Protein AF-A0A1M7ZVF0-F1 (afdb_monomer_lite)

Secondary structure (DSSP, 8-state):
---HHHHHHHHHH--SHHHHHHHHHHHHHTHHHHHTTS-HHHHHHHHHHHHHHHHHHHHHHTT-HHHHHHHHHHHHHHHTHHHHHHHH-HHHHHHHHHHHHHHHHHHTT-

pLDDT: mean 87.32, std 9.68, range [38.12, 96.19]

Organism: NCBI:txid416016

Radius of gyration: 13.36 Å; chains: 1; bounding box: 30×29×38 Å

Structure (mmCIF, N/CA/C/O backbone):
data_AF-A0A1M7ZVF0-F1
#
_entry.id   AF-A0A1M7ZVF0-F1
#
loop_
_atom_site.group_PDB
_atom_site.id
_atom_site.type_symbol
_atom_site.label_atom_id
_atom_site.label_alt_id
_atom_site.label_comp_id
_atom_site.label_asym_id
_atom_site.label_entity_id
_atom_site.label_seq_id
_atom_site.pdbx_PDB_ins_code
_atom_site.Cartn_x
_atom_site.Cartn_y
_atom_site.Cartn_z
_atom_site.occupancy
_atom_site.B_iso_or_equiv
_atom_site.auth_seq_id
_atom_site.auth_comp_id
_atom_site.auth_asym_id
_atom_site.auth_atom_id
_atom_site.pdbx_PDB_model_num
ATOM 1 N N . MET A 1 1 ? 10.993 -9.508 1.665 1.00 80.00 1 MET A N 1
ATOM 2 C CA . MET A 1 1 ? 10.434 -9.589 0.304 1.00 80.00 1 MET A CA 1
ATOM 3 C C . MET A 1 1 ? 9.777 -10.940 0.057 1.00 80.00 1 MET A C 1
ATOM 5 O O . MET A 1 1 ? 10.460 -11.962 0.079 1.00 80.00 1 MET A O 1
ATOM 9 N N . TYR A 1 2 ? 8.469 -10.936 -0.191 1.00 83.94 2 TYR A N 1
ATOM 10 C CA . TYR A 1 2 ? 7.703 -12.087 -0.677 1.00 83.94 2 TYR A CA 1
ATOM 11 C C . TYR A 1 2 ? 7.864 -12.263 -2.196 1.00 83.94 2 TYR A C 1
ATOM 13 O O . TYR A 1 2 ? 8.158 -11.316 -2.923 1.00 83.94 2 TYR A O 1
ATOM 21 N N . SER A 1 3 ? 7.624 -13.466 -2.714 1.00 85.50 3 SER A N 1
ATOM 22 C CA . SER A 1 3 ? 7.412 -13.682 -4.149 1.00 85.50 3 SER A CA 1
ATOM 23 C C . SER A 1 3 ? 6.075 -13.091 -4.618 1.00 85.50 3 SER A C 1
ATOM 25 O O . SER A 1 3 ? 5.169 -12.842 -3.823 1.00 85.50 3 SER A O 1
ATOM 27 N N . ASN A 1 4 ? 5.902 -12.925 -5.935 1.00 80.25 4 ASN A N 1
ATOM 28 C CA . ASN A 1 4 ? 4.636 -12.453 -6.516 1.00 80.25 4 ASN A CA 1
ATOM 29 C C . ASN A 1 4 ? 3.449 -13.369 -6.128 1.00 80.25 4 ASN A C 1
ATOM 31 O O . ASN A 1 4 ? 2.386 -12.891 -5.743 1.00 80.25 4 ASN A O 1
ATOM 35 N N . VAL A 1 5 ? 3.652 -14.693 -6.127 1.00 86.88 5 VAL A N 1
ATOM 36 C CA . VAL A 1 5 ? 2.621 -15.667 -5.719 1.00 86.88 5 VAL A CA 1
ATOM 37 C C . VAL A 1 5 ? 2.2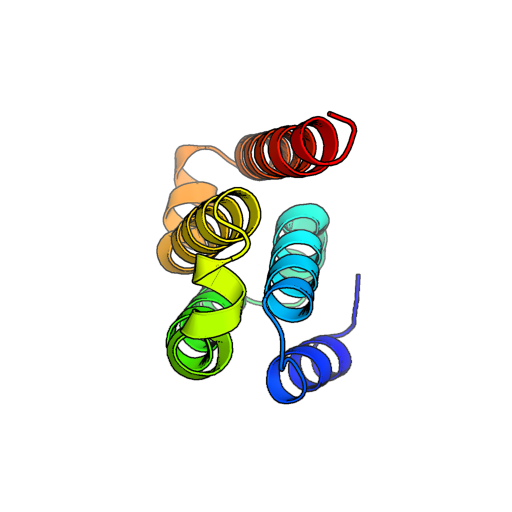48 -15.504 -4.244 1.00 86.88 5 VAL A C 1
ATOM 39 O O . VAL A 1 5 ? 1.066 -15.500 -3.908 1.00 86.88 5 VAL A O 1
ATOM 42 N N . GLU A 1 6 ? 3.237 -15.347 -3.365 1.00 89.75 6 GLU A N 1
ATOM 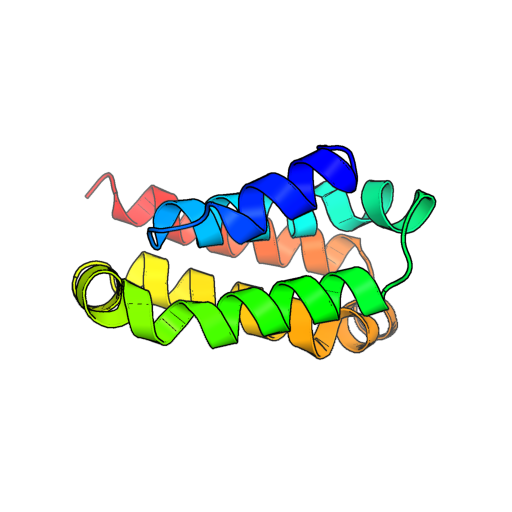43 C CA . GLU A 1 6 ? 3.001 -15.137 -1.933 1.00 89.75 6 GLU A CA 1
ATOM 44 C C . GLU A 1 6 ? 2.286 -13.814 -1.671 1.00 89.75 6 GLU A C 1
ATOM 46 O O . GLU A 1 6 ? 1.307 -13.797 -0.930 1.00 89.75 6 GLU A O 1
ATOM 51 N N . LEU A 1 7 ? 2.702 -12.727 -2.326 1.00 88.00 7 LEU A N 1
ATOM 52 C CA . LEU A 1 7 ? 2.051 -11.432 -2.165 1.00 88.00 7 LEU A CA 1
ATOM 53 C C . LEU A 1 7 ? 0.598 -11.467 -2.648 1.00 88.00 7 LEU A C 1
ATOM 55 O O . LEU A 1 7 ? -0.294 -10.960 -1.971 1.00 88.00 7 LEU A O 1
ATOM 59 N N . ASN A 1 8 ? 0.341 -12.116 -3.784 1.00 87.00 8 ASN A N 1
ATOM 60 C CA . ASN A 1 8 ? -1.014 -12.281 -4.287 1.00 87.00 8 ASN A CA 1
ATOM 61 C C . ASN A 1 8 ? -1.883 -13.104 -3.319 1.00 87.00 8 ASN A C 1
ATOM 63 O O . ASN A 1 8 ? -3.039 -12.758 -3.074 1.00 87.00 8 ASN A O 1
ATOM 67 N N . ASN A 1 9 ? -1.322 -14.154 -2.712 1.00 91.19 9 ASN A N 1
ATOM 68 C CA . ASN A 1 9 ? -2.011 -14.933 -1.683 1.00 91.19 9 ASN A CA 1
ATOM 69 C C . ASN A 1 9 ? -2.291 -14.100 -0.425 1.00 91.19 9 ASN A C 1
ATOM 71 O O . ASN A 1 9 ? -3.384 -14.199 0.130 1.00 91.19 9 ASN A O 1
ATOM 75 N N . LEU A 1 10 ? -1.345 -13.271 0.023 1.00 92.00 10 LEU A N 1
ATOM 76 C CA . LEU A 1 10 ? -1.547 -12.372 1.162 1.00 92.00 10 LEU A CA 1
ATOM 77 C C . LEU A 1 10 ? -2.681 -11.380 0.882 1.00 92.00 10 LEU A C 1
ATOM 79 O O . LEU A 1 10 ? -3.586 -11.248 1.700 1.00 92.00 10 LEU A O 1
ATOM 83 N N . LEU A 1 11 ? -2.700 -10.762 -0.302 1.00 90.38 11 LEU A N 1
ATOM 84 C CA . LEU A 1 11 ? -3.755 -9.827 -0.712 1.00 90.38 11 LEU A CA 1
ATOM 85 C C . LEU A 1 11 ? -5.145 -10.466 -0.703 1.00 90.38 11 LEU A C 1
ATOM 87 O O . LEU A 1 11 ? -6.099 -9.861 -0.216 1.00 90.38 11 LEU A O 1
ATOM 91 N N . HIS A 1 12 ? -5.276 -11.688 -1.220 1.00 89.81 12 HIS A N 1
ATOM 92 C CA . HIS A 1 12 ? -6.566 -12.382 -1.270 1.00 89.81 12 HIS A CA 1
ATOM 93 C C . HIS A 1 12 ? -7.065 -12.838 0.106 1.00 89.81 12 HIS A C 1
ATOM 95 O O . HIS A 1 12 ? -8.273 -12.988 0.290 1.00 89.81 12 HIS A O 1
ATOM 101 N N . ASN A 1 13 ? -6.154 -13.052 1.057 1.00 91.75 13 ASN A N 1
ATOM 102 C CA . ASN A 1 13 ? -6.485 -13.497 2.409 1.00 91.75 13 ASN A CA 1
ATOM 103 C C . ASN A 1 13 ? -6.581 -12.351 3.427 1.00 91.75 13 ASN A C 1
ATOM 105 O O . ASN A 1 13 ? -7.052 -12.588 4.538 1.00 91.75 13 ASN A O 1
ATOM 109 N N . ALA A 1 14 ? -6.168 -11.134 3.062 1.00 92.06 14 ALA A N 1
ATOM 110 C CA . ALA A 1 14 ? -6.226 -9.971 3.937 1.00 92.06 14 ALA A CA 1
ATOM 111 C C . ALA A 1 14 ? -7.673 -9.671 4.351 1.00 92.06 14 ALA A C 1
ATOM 113 O O . ALA A 1 14 ? -8.538 -9.400 3.510 1.00 92.06 14 ALA A O 1
ATOM 114 N N . ASN A 1 15 ? -7.936 -9.734 5.655 1.00 91.69 15 ASN A N 1
ATOM 115 C CA . ASN A 1 15 ? -9.281 -9.597 6.214 1.00 91.69 15 ASN A CA 1
ATOM 116 C C . ASN A 1 15 ? -9.371 -8.572 7.350 1.00 91.69 15 ASN A C 1
ATOM 118 O O . ASN A 1 15 ? -10.467 -8.345 7.861 1.00 91.69 15 ASN A O 1
ATOM 122 N N . SER A 1 16 ? -8.249 -7.943 7.694 1.00 93.69 16 SER A N 1
ATOM 123 C CA . SER A 1 16 ? -8.144 -6.910 8.718 1.00 93.69 16 SER A CA 1
ATOM 124 C C . SER A 1 16 ? -7.403 -5.674 8.209 1.00 93.69 16 SER A C 1
ATOM 126 O O . SER A 1 16 ? -6.696 -5.716 7.194 1.00 93.69 16 SER A O 1
ATOM 128 N N . LEU A 1 17 ? -7.530 -4.558 8.932 1.00 92.94 17 LEU A N 1
ATOM 129 C CA . LEU A 1 17 ? -6.723 -3.362 8.673 1.00 92.94 17 LEU A CA 1
ATOM 130 C C . LEU A 1 17 ? -5.231 -3.664 8.853 1.00 92.94 17 LEU A C 1
ATOM 132 O O . LEU A 1 17 ? -4.412 -3.194 8.063 1.00 92.94 17 LEU A O 1
ATOM 136 N N . SER A 1 18 ? -4.885 -4.474 9.856 1.00 92.38 18 SER A N 1
ATOM 137 C CA . SER A 1 18 ? -3.497 -4.871 10.099 1.00 92.38 18 SER A CA 1
ATOM 138 C C . SER A 1 18 ? -2.904 -5.652 8.928 1.00 92.38 18 SER A C 1
ATOM 140 O O . SER A 1 18 ? -1.749 -5.414 8.587 1.00 92.38 18 SER A O 1
ATOM 142 N N . ASP A 1 19 ? -3.660 -6.556 8.299 1.00 93.69 19 ASP A N 1
ATOM 143 C CA . ASP A 1 19 ? -3.159 -7.317 7.148 1.00 93.69 19 ASP A CA 1
ATOM 144 C C . ASP A 1 19 ? -2.833 -6.392 5.979 1.00 93.69 19 ASP A C 1
ATOM 146 O O . ASP A 1 19 ? -1.755 -6.483 5.391 1.00 93.69 19 ASP A O 1
ATOM 150 N N . LEU A 1 20 ? -3.756 -5.479 5.658 1.00 94.44 20 LEU A N 1
ATOM 151 C CA . LEU A 1 20 ? -3.562 -4.533 4.564 1.00 94.44 20 LEU A CA 1
ATOM 152 C C . LEU A 1 20 ? -2.370 -3.618 4.836 1.00 94.44 20 LEU A C 1
ATOM 154 O O . LEU A 1 20 ? -1.529 -3.462 3.956 1.00 94.44 20 LEU A O 1
ATOM 158 N N . LEU A 1 21 ? -2.246 -3.081 6.053 1.00 93.69 21 LEU A N 1
ATOM 159 C CA . LEU A 1 21 ? -1.092 -2.270 6.442 1.00 93.69 21 LEU A CA 1
ATOM 160 C C . LEU A 1 21 ? 0.219 -3.047 6.315 1.00 93.69 21 LEU A C 1
ATOM 162 O O . LEU A 1 21 ? 1.158 -2.543 5.710 1.00 93.69 21 LEU A O 1
ATOM 166 N N . ASN A 1 22 ? 0.276 -4.285 6.810 1.00 92.38 22 ASN A N 1
ATOM 167 C CA . ASN A 1 22 ? 1.479 -5.114 6.726 1.00 92.38 22 ASN A CA 1
ATOM 168 C C . ASN A 1 22 ? 1.901 -5.365 5.271 1.00 92.38 22 ASN A C 1
ATOM 170 O O . ASN A 1 22 ? 3.083 -5.269 4.944 1.00 92.38 22 ASN A O 1
ATOM 174 N N . ILE A 1 23 ? 0.940 -5.641 4.383 1.00 94.12 23 ILE A N 1
ATOM 175 C CA . ILE A 1 23 ? 1.200 -5.829 2.950 1.00 94.12 23 ILE A CA 1
ATOM 176 C C . ILE A 1 23 ? 1.708 -4.532 2.315 1.00 94.12 23 ILE A C 1
ATOM 178 O O . ILE A 1 23 ? 2.697 -4.545 1.583 1.00 94.12 23 ILE A O 1
ATOM 182 N N . GLN A 1 24 ? 1.038 -3.411 2.584 1.00 94.31 24 GLN A N 1
ATOM 183 C CA . GLN A 1 24 ? 1.405 -2.111 2.029 1.00 94.31 24 GLN A CA 1
ATOM 184 C C . GLN A 1 24 ? 2.802 -1.676 2.477 1.00 94.31 24 GLN A C 1
ATOM 186 O O . GLN A 1 24 ? 3.598 -1.242 1.645 1.00 94.31 24 GLN A O 1
ATOM 191 N N . THR A 1 25 ? 3.113 -1.841 3.763 1.00 92.19 25 THR A N 1
ATOM 192 C CA . THR A 1 25 ? 4.428 -1.552 4.335 1.00 92.19 25 THR A CA 1
ATOM 193 C C . THR A 1 25 ? 5.508 -2.411 3.691 1.00 92.19 25 THR A C 1
ATOM 195 O O . THR A 1 25 ? 6.473 -1.859 3.171 1.00 92.19 25 THR A O 1
ATOM 198 N N . GLU A 1 26 ? 5.335 -3.736 3.640 1.00 92.12 26 GLU A N 1
ATOM 199 C CA . GLU A 1 26 ? 6.313 -4.647 3.026 1.00 92.12 26 GLU A CA 1
ATOM 200 C C . GLU A 1 26 ? 6.613 -4.253 1.574 1.00 92.12 26 GLU A C 1
ATOM 202 O O . GLU A 1 26 ? 7.770 -4.201 1.157 1.00 92.12 26 GLU A O 1
ATOM 207 N N . VAL A 1 27 ? 5.579 -3.953 0.789 1.00 92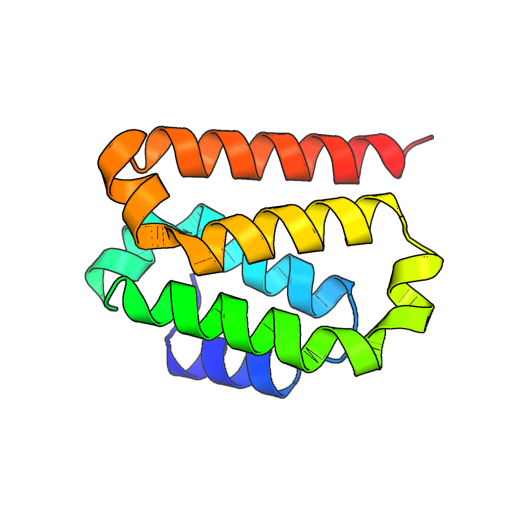.81 27 VAL A N 1
ATOM 208 C CA . VAL A 1 27 ? 5.735 -3.617 -0.631 1.00 92.81 27 VAL A CA 1
ATOM 209 C C . VAL A 1 27 ? 6.436 -2.281 -0.818 1.00 92.81 27 VAL A C 1
ATOM 211 O O . VAL A 1 27 ? 7.309 -2.165 -1.674 1.00 92.81 27 VAL A O 1
ATOM 214 N N . LEU A 1 28 ? 6.068 -1.271 -0.031 1.00 92.19 28 LEU A N 1
ATOM 215 C CA . LEU A 1 28 ? 6.646 0.060 -0.161 1.00 92.19 28 LEU A CA 1
ATOM 216 C C . LEU A 1 28 ? 8.067 0.141 0.420 1.00 92.19 28 LEU A C 1
ATOM 218 O O . LEU A 1 28 ? 8.893 0.861 -0.133 1.00 92.19 28 LEU A O 1
ATOM 222 N N . GLN A 1 29 ? 8.380 -0.604 1.486 1.00 89.88 29 GLN A N 1
ATOM 223 C CA . GLN A 1 29 ? 9.736 -0.681 2.048 1.00 89.88 29 GLN A CA 1
ATOM 224 C C . GLN A 1 29 ? 10.718 -1.390 1.113 1.00 89.88 29 GLN A C 1
ATOM 226 O O . GLN A 1 29 ? 11.867 -0.974 1.019 1.00 89.88 29 GLN A O 1
ATOM 231 N N . ASN A 1 30 ? 10.263 -2.440 0.424 1.00 89.50 30 ASN A N 1
ATOM 232 C CA . ASN A 1 30 ? 11.086 -3.248 -0.481 1.00 89.50 30 ASN A CA 1
ATOM 233 C C . ASN A 1 30 ? 10.818 -2.887 -1.957 1.00 89.50 30 ASN A C 1
ATOM 235 O O . ASN A 1 30 ? 10.895 -3.733 -2.852 1.00 89.50 30 ASN A O 1
ATOM 239 N N . ALA A 1 31 ? 10.391 -1.647 -2.223 1.00 90.44 31 ALA A N 1
ATOM 240 C CA . ALA A 1 31 ? 9.940 -1.234 -3.547 1.00 90.44 31 ALA A CA 1
ATOM 241 C C . ALA A 1 31 ? 11.050 -1.347 -4.604 1.00 90.44 31 ALA A C 1
ATOM 243 O O . ALA A 1 31 ? 10.765 -1.679 -5.754 1.00 90.44 31 ALA A O 1
ATOM 244 N N . GLU A 1 32 ? 12.304 -1.097 -4.218 1.00 90.06 32 GLU A N 1
ATOM 245 C CA . GLU A 1 32 ? 13.462 -1.232 -5.104 1.00 90.06 32 GLU A CA 1
ATOM 246 C C . GLU A 1 32 ? 13.647 -2.682 -5.559 1.00 90.06 32 GLU A C 1
ATOM 248 O O . GLU A 1 32 ? 13.811 -2.944 -6.750 1.00 90.06 32 GLU A O 1
ATOM 253 N N . GLU A 1 33 ? 13.558 -3.633 -4.632 1.00 90.38 33 GLU A N 1
ATOM 254 C CA . GLU A 1 33 ? 13.710 -5.056 -4.908 1.00 90.38 33 GLU A CA 1
ATOM 255 C C . GLU A 1 33 ? 12.536 -5.597 -5.730 1.00 90.38 33 GLU A C 1
ATOM 257 O O . GLU A 1 33 ? 12.744 -6.333 -6.697 1.00 90.38 33 GLU A O 1
ATOM 262 N N . TYR A 1 34 ? 11.304 -5.184 -5.418 1.00 91.19 34 TYR A N 1
ATOM 263 C CA . TYR A 1 34 ? 10.136 -5.561 -6.215 1.00 91.19 34 TYR A CA 1
ATOM 264 C C . TYR A 1 34 ? 10.226 -5.020 -7.649 1.00 91.19 34 TYR A C 1
ATOM 266 O O . TYR A 1 34 ? 9.908 -5.744 -8.592 1.00 91.19 34 TYR A O 1
ATOM 274 N N . LEU A 1 35 ? 10.729 -3.799 -7.860 1.00 91.12 35 LEU A N 1
ATOM 275 C CA . LEU A 1 35 ? 10.907 -3.229 -9.203 1.00 91.12 35 LEU A CA 1
ATOM 276 C C . LEU A 1 35 ? 11.889 -4.010 -10.091 1.00 91.12 35 LEU A C 1
ATOM 278 O O . LEU A 1 35 ? 11.858 -3.858 -11.311 1.00 91.12 35 LEU A O 1
ATOM 282 N N . GLN A 1 36 ? 12.727 -4.879 -9.519 1.00 91.31 36 GLN A N 1
ATOM 283 C CA . GLN A 1 36 ? 13.586 -5.776 -10.300 1.00 91.31 36 GLN A CA 1
ATOM 284 C C . GLN A 1 36 ? 12.810 -6.942 -10.935 1.00 91.31 36 GLN A C 1
ATOM 286 O O . GLN A 1 36 ? 13.312 -7.573 -11.866 1.00 91.31 36 GLN A O 1
ATOM 291 N N . ILE A 1 37 ? 11.605 -7.248 -10.439 1.00 90.44 37 ILE A N 1
ATOM 292 C CA . ILE A 1 37 ? 10.828 -8.437 -10.826 1.00 90.44 37 ILE A CA 1
ATOM 293 C C . ILE A 1 37 ? 9.394 -8.139 -11.283 1.00 90.44 37 ILE A C 1
ATOM 295 O O . ILE A 1 37 ? 8.768 -9.001 -11.903 1.00 90.44 37 ILE A O 1
ATOM 299 N N . VAL A 1 38 ? 8.860 -6.947 -11.005 1.00 89.00 38 VAL A N 1
ATOM 300 C CA . VAL A 1 38 ? 7.517 -6.513 -11.420 1.00 89.00 38 VAL A CA 1
ATOM 301 C C . VAL A 1 38 ? 7.530 -5.092 -11.988 1.00 89.00 38 VAL A C 1
ATOM 303 O O . VAL A 1 38 ? 8.427 -4.302 -11.707 1.00 89.00 38 VAL A O 1
ATOM 306 N N . SER A 1 39 ? 6.516 -4.752 -12.789 1.00 91.31 39 SER A N 1
ATOM 307 C CA . SER A 1 39 ? 6.328 -3.387 -13.288 1.00 91.31 39 SER A CA 1
ATOM 308 C C . SER A 1 39 ? 5.712 -2.464 -12.223 1.00 91.31 39 SER A C 1
ATOM 310 O O . SER A 1 39 ? 5.044 -2.946 -11.302 1.00 91.31 39 SER A O 1
ATOM 312 N N . PRO A 1 40 ? 5.855 -1.130 -12.366 1.00 91.12 40 PRO A N 1
ATOM 313 C CA . PRO A 1 40 ? 5.151 -0.153 -11.531 1.00 91.12 40 PRO A CA 1
ATOM 314 C C . PRO A 1 40 ? 3.630 -0.373 -11.438 1.00 91.12 40 PRO A C 1
ATOM 316 O O . PRO A 1 40 ? 3.048 -0.154 -10.376 1.00 91.12 40 PRO A O 1
ATOM 319 N N . ASP A 1 41 ? 2.993 -0.886 -12.498 1.00 92.62 41 ASP A N 1
ATOM 320 C CA . ASP A 1 41 ? 1.560 -1.229 -12.511 1.00 92.62 41 ASP A CA 1
ATOM 321 C C . ASP A 1 41 ? 1.163 -2.208 -11.401 1.00 92.62 41 ASP A C 1
ATOM 323 O O . ASP A 1 41 ? 0.029 -2.186 -10.921 1.00 92.62 41 ASP A O 1
ATOM 327 N N . TYR A 1 42 ? 2.087 -3.063 -10.959 1.00 92.25 42 TYR A N 1
ATOM 328 C CA . TYR A 1 42 ? 1.817 -4.010 -9.886 1.00 92.25 42 TYR A CA 1
ATOM 329 C C . TYR A 1 42 ? 1.585 -3.309 -8.538 1.00 92.25 42 TYR A C 1
ATOM 331 O O . TYR A 1 42 ? 0.709 -3.705 -7.772 1.00 92.25 42 TYR A O 1
ATOM 339 N N . PHE A 1 43 ? 2.286 -2.206 -8.272 1.00 94.19 43 PHE A N 1
ATOM 340 C CA . PHE A 1 43 ? 2.054 -1.381 -7.083 1.00 94.19 43 PHE A CA 1
ATOM 341 C C . PHE A 1 43 ? 0.685 -0.696 -7.144 1.00 94.19 43 PHE A C 1
ATOM 343 O O . PHE A 1 43 ? -0.042 -0.657 -6.150 1.00 94.19 43 PHE A O 1
ATOM 350 N N . ILE A 1 44 ? 0.290 -0.228 -8.331 1.00 95.31 44 ILE A N 1
ATOM 351 C CA . ILE A 1 44 ? -1.038 0.351 -8.562 1.00 95.31 44 ILE A CA 1
ATOM 352 C C . ILE A 1 44 ? -2.124 -0.707 -8.332 1.00 95.31 44 ILE A C 1
ATOM 354 O O . ILE A 1 44 ? -3.115 -0.424 -7.658 1.00 95.31 44 ILE A O 1
ATOM 358 N N . PHE A 1 45 ? -1.922 -1.935 -8.820 1.00 94.75 45 PHE A N 1
ATOM 359 C CA . PHE A 1 45 ? -2.817 -3.068 -8.569 1.00 94.75 45 PHE A CA 1
ATOM 360 C C . PHE A 1 45 ? -3.017 -3.323 -7.067 1.00 94.75 45 PHE A C 1
ATOM 362 O O . PHE A 1 45 ? -4.155 -3.441 -6.614 1.00 94.75 45 PHE A O 1
ATOM 369 N N . ILE A 1 46 ? -1.938 -3.324 -6.280 1.00 95.31 46 ILE A N 1
ATOM 370 C CA . ILE A 1 46 ? -2.005 -3.479 -4.818 1.00 95.31 46 ILE A CA 1
ATOM 371 C C . ILE A 1 46 ? -2.828 -2.348 -4.190 1.00 95.31 46 ILE A C 1
ATOM 373 O O . ILE A 1 46 ? -3.695 -2.605 -3.354 1.00 95.31 46 ILE A O 1
ATOM 377 N N . GLY A 1 47 ? -2.605 -1.101 -4.618 1.00 96.06 47 GLY A N 1
ATOM 378 C CA . GLY A 1 47 ? -3.378 0.055 -4.158 1.00 96.06 47 GLY A CA 1
ATOM 379 C C . GLY A 1 47 ? -4.874 -0.059 -4.471 1.00 96.06 47 GLY A C 1
ATOM 380 O O . GLY A 1 47 ? -5.710 0.230 -3.612 1.00 96.06 47 GLY A O 1
ATOM 381 N N . LEU A 1 48 ? -5.224 -0.524 -5.674 1.00 96.19 48 LEU A N 1
ATOM 382 C CA . LEU A 1 48 ? -6.613 -0.775 -6.069 1.00 96.19 48 LEU A CA 1
ATOM 383 C C . LEU A 1 48 ? -7.247 -1.861 -5.197 1.00 96.19 48 LEU A C 1
ATOM 385 O O . LEU A 1 48 ? -8.327 -1.647 -4.651 1.00 96.19 48 LEU A O 1
ATOM 389 N N . HIS A 1 49 ? -6.549 -2.980 -4.994 1.00 94.75 49 HIS A N 1
ATOM 390 C CA . HIS A 1 49 ? -7.034 -4.080 -4.159 1.00 94.75 49 HIS A CA 1
ATOM 391 C C . HIS A 1 49 ? -7.269 -3.648 -2.707 1.00 94.75 49 HIS A C 1
ATOM 393 O O . HIS A 1 49 ? -8.302 -3.975 -2.121 1.00 94.75 49 HIS A O 1
ATOM 399 N N . CYS A 1 50 ? -6.351 -2.863 -2.134 1.00 94.69 50 CYS A N 1
ATOM 400 C CA . CYS A 1 50 ? -6.497 -2.305 -0.789 1.00 94.69 50 CYS A CA 1
ATOM 401 C C . CYS A 1 50 ? -7.748 -1.425 -0.686 1.00 94.69 50 CYS A C 1
ATOM 403 O O . CYS A 1 50 ? -8.585 -1.633 0.195 1.00 94.69 50 CYS A O 1
ATOM 405 N N . ARG A 1 51 ? -7.919 -0.481 -1.621 1.00 94.75 51 ARG A N 1
ATOM 406 C CA . ARG A 1 51 ? -9.088 0.408 -1.672 1.00 94.75 51 ARG A CA 1
ATOM 407 C C . ARG A 1 51 ? -10.395 -0.374 -1.790 1.00 94.75 51 ARG A C 1
ATOM 409 O O . ARG A 1 51 ? -11.362 -0.049 -1.107 1.00 94.75 51 ARG A O 1
ATOM 416 N N . ASP A 1 52 ? -10.423 -1.396 -2.635 1.00 94.31 52 ASP A N 1
ATOM 417 C CA . ASP A 1 52 ? -11.628 -2.183 -2.894 1.00 94.31 52 ASP A CA 1
ATOM 418 C C . ASP A 1 52 ? -11.939 -3.153 -1.731 1.00 94.31 52 ASP A C 1
ATOM 420 O O . ASP A 1 52 ? -13.093 -3.532 -1.518 1.00 94.31 52 ASP A O 1
ATOM 424 N N . THR A 1 53 ? -10.933 -3.507 -0.922 1.00 91.88 53 THR A N 1
ATOM 425 C CA . THR A 1 53 ? -11.085 -4.310 0.305 1.00 91.88 53 THR A CA 1
ATOM 426 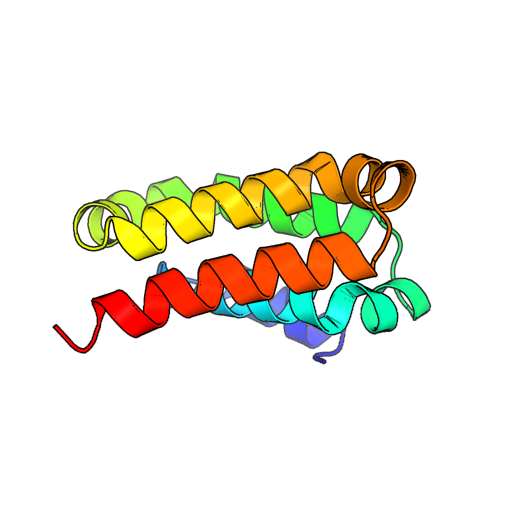C C . THR A 1 53 ? -11.529 -3.466 1.503 1.00 91.88 53 THR A C 1
ATOM 428 O O . THR A 1 53 ? -12.243 -3.967 2.374 1.00 91.88 53 THR A O 1
ATOM 431 N N . PHE A 1 54 ? -11.193 -2.172 1.520 1.00 90.12 54 PHE A N 1
ATOM 432 C CA . PHE A 1 54 ? -11.458 -1.261 2.635 1.00 90.12 54 PHE A CA 1
ATOM 433 C C . PHE A 1 54 ? -12.905 -1.274 3.177 1.00 90.12 54 PHE A C 1
ATOM 435 O O . PHE A 1 54 ? -13.069 -1.324 4.397 1.00 90.12 54 PHE A O 1
ATOM 442 N N . PRO A 1 55 ? -13.977 -1.311 2.352 1.00 92.25 55 PRO A N 1
ATOM 443 C CA . PRO A 1 55 ? -15.347 -1.342 2.869 1.00 92.25 55 PRO A CA 1
ATOM 444 C C . PRO A 1 55 ? -15.636 -2.518 3.813 1.00 92.25 55 PRO A C 1
ATOM 446 O O . PRO A 1 55 ? -16.472 -2.389 4.704 1.00 92.25 55 PRO A O 1
ATOM 449 N N . LYS A 1 56 ? -14.941 -3.653 3.644 1.00 90.75 56 LYS A N 1
ATOM 450 C CA . LYS A 1 56 ? -15.114 -4.850 4.483 1.00 90.75 56 LYS A CA 1
ATOM 451 C C . LYS A 1 56 ? -14.528 -4.675 5.883 1.00 90.75 56 LYS A C 1
ATOM 453 O O . LYS A 1 56 ? -15.014 -5.299 6.819 1.00 90.75 56 LYS A O 1
ATOM 458 N N . ILE A 1 57 ? -13.518 -3.819 6.015 1.00 90.50 57 ILE A N 1
ATOM 459 C CA . ILE A 1 57 ? -12.765 -3.590 7.255 1.00 90.50 57 ILE A CA 1
ATOM 460 C C . ILE A 1 57 ? -13.030 -2.201 7.858 1.00 90.50 57 ILE A C 1
ATOM 462 O O . ILE A 1 57 ? -12.401 -1.815 8.839 1.00 90.50 57 ILE A O 1
ATOM 466 N N . LEU A 1 58 ? -13.973 -1.432 7.299 1.00 90.44 58 LEU A N 1
ATOM 467 C CA . LEU A 1 58 ? -14.247 -0.050 7.705 1.00 90.44 58 LEU A CA 1
ATOM 468 C C . LEU A 1 58 ? -14.559 0.076 9.203 1.00 90.44 58 LEU A C 1
ATOM 470 O O . LEU A 1 58 ? -14.090 1.003 9.854 1.00 90.44 58 LEU A O 1
ATOM 474 N N . ALA A 1 59 ? -15.335 -0.858 9.760 1.00 89.44 59 ALA A N 1
ATOM 475 C CA . ALA A 1 59 ? -15.679 -0.842 11.180 1.00 89.44 59 ALA A CA 1
ATOM 476 C C . ALA A 1 59 ? -14.445 -1.015 12.082 1.00 89.44 59 ALA A C 1
ATOM 478 O O . ALA A 1 59 ? -14.358 -0.372 13.123 1.00 89.44 59 ALA A O 1
ATOM 479 N N . GLU A 1 60 ? -13.480 -1.844 11.679 1.00 89.00 60 GLU A N 1
ATOM 480 C CA . GLU A 1 60 ? -12.196 -1.983 12.374 1.00 89.00 60 GLU A CA 1
ATOM 481 C C . GLU A 1 60 ? -11.377 -0.695 12.243 1.00 89.00 60 GLU A C 1
ATOM 483 O O . GLU A 1 60 ? -10.889 -0.164 13.238 1.00 89.00 60 GLU A O 1
ATOM 488 N N . ALA A 1 61 ? -11.309 -0.137 11.033 1.00 86.81 61 ALA A N 1
ATOM 489 C CA . ALA A 1 61 ? -10.535 1.065 10.752 1.00 86.81 61 ALA A CA 1
ATOM 490 C C . ALA A 1 61 ? -11.023 2.303 11.517 1.00 86.81 61 ALA A C 1
ATOM 492 O O . ALA A 1 61 ? -10.213 3.102 11.974 1.00 86.81 61 ALA A O 1
ATOM 493 N N . LEU A 1 62 ? -12.333 2.446 11.730 1.00 87.50 62 LEU A N 1
ATOM 494 C CA . LEU A 1 62 ? -12.888 3.544 12.530 1.00 87.50 62 LEU A CA 1
ATOM 495 C C . LEU A 1 62 ? -12.512 3.463 14.019 1.00 87.50 62 LEU A C 1
ATOM 497 O O . LEU A 1 62 ? -12.568 4.478 14.708 1.00 87.50 62 LEU A O 1
ATOM 501 N N . ASN A 1 63 ? -12.120 2.284 14.511 1.00 90.06 63 ASN A N 1
ATOM 502 C CA . ASN A 1 63 ? -11.628 2.096 15.878 1.00 90.06 63 ASN A CA 1
ATOM 503 C C . ASN A 1 63 ? -10.100 2.252 15.994 1.00 90.06 63 ASN A C 1
ATOM 505 O O . ASN A 1 63 ? -9.574 2.229 17.103 1.00 90.06 63 ASN A O 1
ATOM 509 N N . ASN A 1 64 ? -9.392 2.413 14.872 1.00 88.50 64 ASN A N 1
ATOM 510 C CA . ASN A 1 64 ? -7.944 2.603 14.802 1.00 88.50 64 ASN A CA 1
ATOM 511 C C . ASN A 1 64 ? -7.633 3.738 13.815 1.00 88.50 64 ASN A C 1
ATOM 513 O O . ASN A 1 64 ? -7.278 3.508 12.655 1.00 88.50 64 ASN A O 1
ATOM 517 N N . MET A 1 65 ? -7.822 4.977 14.273 1.00 87.88 65 MET A N 1
ATOM 518 C CA . MET A 1 65 ? -7.724 6.164 13.422 1.00 87.88 65 MET A CA 1
ATOM 519 C C . MET A 1 65 ? -6.315 6.364 12.858 1.00 87.88 65 MET A C 1
ATOM 521 O O . MET A 1 65 ? -6.177 6.766 11.704 1.00 87.88 65 MET A O 1
ATOM 525 N N . GLU A 1 66 ? -5.277 6.053 13.629 1.00 88.56 66 GLU A N 1
ATOM 526 C CA . GLU A 1 66 ? -3.876 6.115 13.215 1.00 88.56 66 GLU A CA 1
ATOM 527 C C . GLU A 1 66 ? -3.591 5.098 12.105 1.00 88.56 66 GLU A C 1
ATOM 529 O O . GLU A 1 66 ? -3.063 5.455 11.049 1.00 88.56 66 GLU A O 1
ATOM 534 N N . GLY A 1 67 ? -4.015 3.845 12.295 1.00 90.62 67 GLY A N 1
ATOM 535 C CA . GLY A 1 67 ? -3.907 2.806 11.275 1.00 90.62 67 GLY A CA 1
ATOM 536 C C . GLY A 1 67 ? -4.698 3.152 10.013 1.00 90.62 67 GLY A C 1
ATOM 537 O O . GLY A 1 67 ? -4.215 2.947 8.902 1.00 90.62 67 GLY A O 1
ATOM 538 N N . PHE A 1 68 ? -5.884 3.747 10.155 1.00 91.50 68 PHE A N 1
ATOM 539 C CA . PHE A 1 68 ? -6.673 4.220 9.019 1.00 91.50 68 PHE A CA 1
ATOM 540 C C . PHE A 1 68 ? -5.976 5.352 8.249 1.00 91.50 68 PHE A C 1
ATOM 542 O O . PHE A 1 68 ? -5.978 5.362 7.015 1.00 91.50 68 PHE A O 1
ATOM 549 N N . GLN A 1 69 ? -5.358 6.306 8.950 1.00 91.19 69 GLN A N 1
ATOM 550 C CA . GLN A 1 69 ? -4.581 7.371 8.315 1.00 91.19 69 GLN A CA 1
ATOM 551 C C . GLN A 1 69 ? -3.384 6.805 7.547 1.00 91.19 69 GLN A C 1
ATOM 553 O O . GLN A 1 69 ? -3.196 7.164 6.383 1.00 91.19 69 GLN A O 1
ATOM 558 N N . ALA A 1 70 ? -2.626 5.894 8.160 1.00 92.31 70 ALA A N 1
ATOM 559 C CA . ALA A 1 70 ? -1.512 5.215 7.507 1.00 92.31 70 ALA A CA 1
ATOM 560 C C . ALA A 1 70 ? -1.971 4.436 6.267 1.00 92.31 70 ALA A C 1
ATOM 562 O O . ALA A 1 70 ? -1.411 4.610 5.185 1.00 92.31 70 ALA A O 1
ATOM 563 N N . PHE A 1 71 ? -3.060 3.674 6.388 1.00 94.69 71 PHE A N 1
ATOM 564 C CA . PHE A 1 71 ? -3.656 2.923 5.286 1.00 94.69 71 PHE A CA 1
ATOM 565 C C . PHE A 1 71 ? -4.017 3.835 4.111 1.00 94.69 71 PHE A C 1
ATOM 567 O O . PHE A 1 71 ? -3.687 3.530 2.964 1.00 94.69 71 PHE A O 1
ATOM 574 N N . ASN A 1 72 ? -4.654 4.981 4.366 1.00 93.44 72 ASN A N 1
ATOM 575 C CA . ASN A 1 72 ? -4.987 5.934 3.306 1.00 93.44 72 ASN A CA 1
ATOM 576 C C . ASN A 1 72 ? -3.737 6.505 2.634 1.00 93.44 72 ASN A C 1
ATOM 578 O O . ASN A 1 72 ? -3.711 6.629 1.409 1.00 93.44 72 ASN A O 1
ATOM 582 N N . GLN A 1 73 ? -2.708 6.848 3.413 1.00 93.31 73 GLN A N 1
ATOM 583 C CA . GLN A 1 73 ? -1.465 7.389 2.868 1.00 93.31 73 GLN A CA 1
ATOM 584 C C . GLN A 1 73 ? -0.733 6.353 2.012 1.00 93.31 73 GLN A C 1
ATOM 586 O O . GLN A 1 73 ? -0.380 6.652 0.872 1.00 93.31 73 GLN A O 1
ATOM 591 N N . PHE A 1 74 ? -0.577 5.121 2.497 1.00 94.94 74 PHE A N 1
ATOM 592 C CA . PHE A 1 74 ? 0.031 4.043 1.720 1.00 94.94 74 PHE A CA 1
ATOM 593 C C . PHE A 1 74 ? -0.773 3.703 0.469 1.00 94.94 74 PHE A C 1
ATOM 595 O O . PHE A 1 74 ? -0.204 3.592 -0.617 1.00 94.94 74 PHE A O 1
ATOM 602 N N . THR A 1 75 ? -2.101 3.621 0.581 1.00 95.81 75 THR A N 1
ATOM 603 C CA . THR A 1 75 ? -2.981 3.397 -0.574 1.00 95.81 75 THR A CA 1
ATOM 604 C C . THR A 1 75 ? -2.806 4.506 -1.610 1.00 95.81 75 THR A C 1
ATOM 606 O O . THR A 1 75 ? -2.698 4.228 -2.802 1.00 95.81 75 THR A O 1
ATOM 609 N N . TYR A 1 76 ? -2.726 5.766 -1.176 1.00 94.19 76 TYR A N 1
ATOM 610 C CA . TYR A 1 76 ? -2.507 6.898 -2.072 1.00 94.19 76 TYR A CA 1
ATOM 611 C C . TYR A 1 76 ? -1.150 6.834 -2.783 1.00 94.19 76 TYR A C 1
ATOM 613 O O . TYR A 1 76 ? -1.088 7.095 -3.989 1.00 94.19 76 TYR A O 1
ATOM 621 N N . ILE A 1 77 ? -0.086 6.464 -2.062 1.00 93.50 77 ILE A N 1
ATOM 622 C CA . ILE A 1 77 ? 1.255 6.271 -2.629 1.00 93.50 77 ILE A CA 1
ATOM 623 C C . ILE A 1 77 ? 1.220 5.176 -3.695 1.00 93.50 77 ILE A C 1
ATOM 625 O O . ILE A 1 77 ? 1.657 5.416 -4.815 1.00 93.50 77 ILE A O 1
ATOM 629 N N . LEU A 1 78 ? 0.640 4.016 -3.385 1.00 94.94 78 LEU A N 1
ATOM 630 C CA . LEU A 1 78 ? 0.527 2.883 -4.309 1.00 94.94 78 LEU A CA 1
ATOM 631 C C . LEU A 1 78 ? -0.261 3.241 -5.577 1.00 94.94 78 LEU A C 1
ATOM 633 O O . LEU A 1 78 ? 0.185 2.967 -6.687 1.00 94.94 78 LEU A O 1
ATOM 637 N N . LEU A 1 79 ? -1.396 3.932 -5.437 1.00 95.81 79 LEU A N 1
ATOM 638 C CA . LEU A 1 79 ? -2.207 4.381 -6.576 1.00 95.81 79 LEU A CA 1
ATOM 639 C C . LEU A 1 79 ? -1.508 5.431 -7.453 1.00 95.81 79 LEU A C 1
ATOM 641 O O . LEU A 1 79 ? -1.899 5.634 -8.600 1.00 95.81 79 LEU A O 1
ATOM 645 N N . ASN A 1 80 ? -0.498 6.119 -6.921 1.00 92.25 80 ASN A N 1
ATOM 646 C CA . ASN A 1 80 ? 0.276 7.134 -7.632 1.00 92.25 80 ASN A CA 1
ATOM 647 C C . ASN A 1 80 ? 1.755 6.743 -7.752 1.00 92.25 80 ASN A C 1
ATOM 649 O O . ASN A 1 80 ? 2.602 7.626 -7.901 1.00 92.25 80 ASN A O 1
ATOM 653 N N . PHE A 1 81 ? 2.068 5.447 -7.683 1.00 92.69 81 PHE A N 1
ATOM 654 C CA . PHE A 1 81 ? 3.432 4.966 -7.479 1.00 92.69 81 PHE A CA 1
ATOM 655 C C . PHE A 1 81 ? 4.413 5.497 -8.532 1.00 92.69 81 PHE A C 1
ATOM 657 O O . PHE A 1 81 ? 5.472 6.010 -8.182 1.00 92.69 81 PHE A O 1
ATOM 664 N N . GLU A 1 82 ? 4.021 5.503 -9.808 1.00 91.00 82 GLU A N 1
ATOM 665 C CA . GLU A 1 82 ? 4.841 6.054 -10.895 1.00 91.00 82 GLU A CA 1
ATOM 666 C C . GLU A 1 82 ? 5.217 7.525 -10.685 1.00 91.00 82 GLU A C 1
ATOM 668 O O . GLU A 1 82 ? 6.358 7.909 -10.930 1.00 91.00 82 GLU A O 1
ATOM 673 N N . LYS A 1 83 ? 4.287 8.351 -10.187 1.00 87.25 83 LYS A N 1
ATOM 674 C CA . LYS A 1 83 ? 4.548 9.774 -9.918 1.00 87.25 83 LYS A CA 1
ATOM 675 C C . LYS A 1 83 ? 5.522 9.952 -8.760 1.00 87.25 83 LYS A C 1
ATOM 677 O O . LYS A 1 83 ? 6.339 10.870 -8.783 1.00 87.25 83 LYS A O 1
ATOM 682 N N . TYR A 1 84 ? 5.421 9.109 -7.734 1.00 85.19 84 TYR A N 1
ATOM 683 C CA . TYR A 1 84 ? 6.363 9.130 -6.615 1.00 85.19 84 TYR A CA 1
ATOM 684 C C . TYR A 1 84 ? 7.758 8.702 -7.075 1.00 85.19 84 TYR A C 1
ATOM 686 O O . TYR A 1 84 ? 8.738 9.385 -6.770 1.00 85.19 84 TYR A O 1
ATOM 694 N N . LEU A 1 85 ? 7.828 7.648 -7.890 1.00 84.44 85 LEU A N 1
ATOM 695 C CA . LEU A 1 85 ? 9.071 7.164 -8.475 1.00 84.44 85 LEU A CA 1
ATOM 696 C C . LEU A 1 85 ? 9.733 8.226 -9.371 1.00 84.44 85 LEU A C 1
ATOM 698 O O . LEU A 1 85 ? 10.933 8.455 -9.247 1.00 84.44 85 LEU A O 1
ATOM 702 N N . SER A 1 86 ? 8.963 8.917 -10.220 1.00 83.06 86 SER A N 1
ATOM 703 C CA . SER A 1 86 ? 9.492 9.906 -11.171 1.00 83.06 86 SER A CA 1
ATOM 704 C C . SER A 1 86 ? 9.907 11.233 -10.533 1.00 83.06 86 SER A C 1
ATOM 706 O O . SER A 1 86 ? 10.853 11.862 -11.000 1.00 83.06 86 SER A O 1
ATOM 708 N N . ASN A 1 87 ? 9.185 11.695 -9.506 1.00 71.94 87 ASN A N 1
ATOM 709 C CA . ASN A 1 87 ? 9.359 13.050 -8.971 1.00 71.94 87 ASN A CA 1
ATOM 710 C C . ASN A 1 87 ? 10.290 13.109 -7.761 1.00 71.94 87 ASN A C 1
ATOM 712 O O . ASN A 1 87 ? 10.949 14.126 -7.553 1.00 71.94 87 ASN A O 1
ATOM 716 N N . ALA A 1 88 ? 10.302 12.060 -6.940 1.00 68.38 88 ALA A N 1
ATOM 717 C CA . ALA A 1 88 ? 10.965 12.083 -5.640 1.00 68.38 88 ALA A CA 1
ATOM 718 C C . ALA A 1 88 ? 12.019 10.976 -5.474 1.00 68.38 88 ALA A C 1
ATOM 720 O O . ALA A 1 88 ? 12.890 11.091 -4.611 1.00 68.38 88 ALA A O 1
ATOM 721 N N . GLY A 1 89 ? 11.979 9.946 -6.327 1.00 75.00 89 GLY A N 1
ATOM 722 C CA . GLY A 1 89 ? 12.894 8.810 -6.282 1.00 75.00 89 GLY A CA 1
ATOM 723 C C . GLY A 1 89 ? 12.583 7.829 -5.149 1.00 75.00 89 GLY A C 1
ATOM 724 O O . GLY A 1 89 ? 11.788 8.106 -4.246 1.00 75.00 89 GLY A O 1
ATOM 725 N N . ILE A 1 90 ? 13.225 6.659 -5.203 1.00 76.69 90 ILE A N 1
ATOM 726 C CA . ILE A 1 90 ? 12.983 5.559 -4.259 1.00 76.69 90 ILE A CA 1
ATOM 727 C C . ILE A 1 90 ? 13.302 5.964 -2.807 1.00 76.69 90 ILE A C 1
ATOM 729 O O . ILE A 1 90 ? 12.548 5.648 -1.893 1.00 76.69 90 ILE A O 1
ATOM 733 N N . ASP A 1 91 ? 14.339 6.785 -2.603 1.00 77.75 91 ASP A N 1
ATOM 734 C CA . ASP A 1 91 ? 14.766 7.274 -1.285 1.00 77.75 91 ASP A CA 1
ATOM 735 C C . ASP A 1 91 ? 13.689 8.083 -0.557 1.00 77.75 91 ASP A C 1
ATOM 737 O O . ASP A 1 91 ? 13.586 8.046 0.673 1.00 77.75 91 ASP A O 1
ATOM 741 N N . TYR A 1 92 ? 12.903 8.864 -1.302 1.00 77.94 92 TYR A N 1
ATOM 742 C CA . TYR A 1 92 ? 11.803 9.624 -0.724 1.00 77.94 92 TYR A CA 1
ATOM 743 C C . TYR A 1 92 ? 10.670 8.692 -0.304 1.00 77.94 92 TYR A C 1
ATOM 745 O O . TYR A 1 92 ? 10.155 8.833 0.804 1.00 77.94 92 TYR A O 1
ATOM 753 N N . LEU A 1 93 ? 10.338 7.710 -1.150 1.00 80.94 93 LEU A N 1
ATOM 754 C CA . LEU A 1 93 ? 9.332 6.694 -0.853 1.00 80.94 93 LEU A CA 1
ATOM 755 C C . LEU A 1 93 ? 9.677 5.965 0.456 1.00 80.94 93 LEU A C 1
ATOM 757 O O . LEU A 1 93 ? 8.861 5.946 1.377 1.00 80.94 93 LEU A O 1
ATOM 761 N N . SER A 1 94 ? 10.916 5.485 0.593 1.00 79.00 94 SER A N 1
ATOM 762 C CA . SER A 1 94 ? 11.386 4.783 1.793 1.00 79.00 94 SER A CA 1
ATOM 763 C C . SER A 1 94 ? 11.346 5.660 3.051 1.00 79.00 94 SER A C 1
ATOM 765 O O . SER A 1 94 ? 10.956 5.196 4.123 1.00 79.00 94 SER A O 1
ATOM 767 N N . LYS A 1 95 ? 11.690 6.953 2.945 1.00 82.56 95 LYS A N 1
ATOM 768 C CA . LYS A 1 95 ? 11.586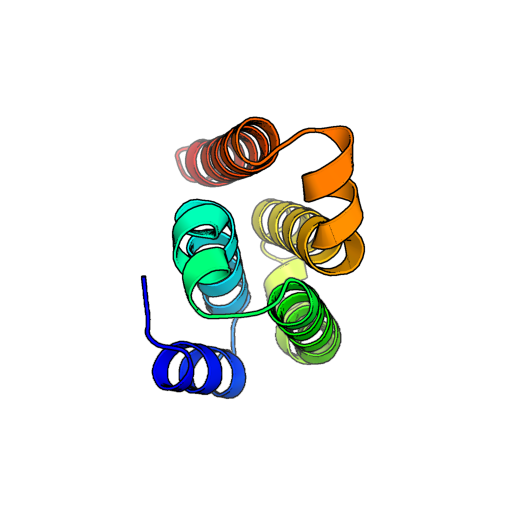 7.904 4.071 1.00 82.56 95 LYS A CA 1
ATOM 769 C C . LYS A 1 95 ? 10.141 8.169 4.481 1.00 82.56 95 LYS A C 1
ATOM 771 O O . LYS A 1 95 ? 9.852 8.224 5.677 1.00 82.56 95 LYS A O 1
ATOM 776 N N . THR A 1 96 ? 9.243 8.346 3.513 1.00 81.75 96 THR A N 1
ATOM 777 C CA . THR A 1 96 ? 7.813 8.539 3.774 1.00 81.75 96 THR A CA 1
ATOM 778 C C . THR A 1 96 ? 7.231 7.326 4.488 1.00 81.75 96 THR A C 1
ATOM 780 O O . THR A 1 96 ? 6.569 7.499 5.507 1.00 81.75 96 THR A O 1
ATOM 783 N N . VAL A 1 97 ? 7.537 6.114 4.020 1.00 85.19 97 VAL A N 1
ATOM 784 C CA . VAL A 1 97 ? 7.062 4.874 4.650 1.00 85.19 97 VAL A CA 1
ATOM 785 C C . VAL A 1 97 ? 7.534 4.773 6.093 1.00 85.19 97 VAL A C 1
ATOM 787 O O . VAL A 1 97 ? 6.711 4.629 6.994 1.00 85.19 97 VAL A O 1
ATOM 790 N N . LYS A 1 98 ? 8.835 4.983 6.324 1.00 85.44 98 LYS A N 1
ATOM 791 C CA . LYS A 1 98 ? 9.419 4.957 7.666 1.00 85.44 98 LYS A CA 1
ATOM 792 C C . LYS A 1 98 ? 8.774 5.973 8.613 1.00 85.44 98 LYS A C 1
ATOM 794 O O . LYS A 1 98 ? 8.504 5.660 9.766 1.00 85.44 98 LYS A O 1
ATOM 799 N N . THR A 1 99 ? 8.497 7.182 8.124 1.00 84.62 99 THR A N 1
ATOM 800 C CA . THR A 1 99 ? 7.856 8.237 8.928 1.00 84.62 99 THR A CA 1
ATOM 801 C C . THR A 1 99 ? 6.439 7.833 9.343 1.00 84.62 99 THR A C 1
ATOM 803 O O . THR A 1 99 ? 6.036 8.059 10.481 1.00 84.62 99 THR A O 1
ATOM 806 N N . ILE A 1 100 ? 5.678 7.219 8.432 1.00 84.12 100 ILE A N 1
ATOM 807 C CA . ILE A 1 100 ? 4.312 6.752 8.706 1.00 84.12 100 ILE A CA 1
ATOM 808 C C . ILE A 1 100 ? 4.328 5.620 9.739 1.00 84.12 100 ILE A C 1
ATOM 810 O O . ILE A 1 100 ? 3.529 5.638 10.675 1.00 84.12 100 ILE A O 1
ATOM 814 N N . GLU A 1 101 ? 5.269 4.681 9.629 1.00 81.00 101 GLU A N 1
ATOM 815 C CA . GLU A 1 101 ? 5.442 3.624 10.630 1.00 81.00 101 GLU A CA 1
ATOM 816 C C . GLU A 1 101 ? 5.805 4.179 12.009 1.00 81.00 101 GLU A C 1
ATOM 818 O O . GLU A 1 101 ? 5.215 3.773 13.007 1.00 81.00 101 GLU A O 1
ATOM 823 N N . GLU A 1 102 ? 6.738 5.131 12.095 1.00 83.44 102 GLU A N 1
ATOM 824 C CA . GLU A 1 102 ? 7.125 5.754 13.369 1.00 83.44 102 GLU A CA 1
ATOM 825 C C . GLU A 1 102 ? 5.922 6.405 14.077 1.00 83.44 102 GLU A C 1
ATOM 827 O O . GLU A 1 102 ? 5.776 6.286 15.298 1.00 83.44 102 GLU A O 1
ATOM 832 N N . ILE A 1 103 ? 5.015 7.032 13.322 1.00 77.75 103 ILE A N 1
ATOM 833 C CA . ILE A 1 103 ? 3.765 7.603 13.849 1.00 77.75 103 ILE A CA 1
ATOM 834 C C . ILE A 1 103 ? 2.819 6.499 14.350 1.00 77.75 103 ILE A C 1
ATOM 836 O O . ILE A 1 103 ? 2.248 6.624 15.436 1.00 77.75 103 ILE A O 1
ATOM 840 N N . MET A 1 104 ? 2.687 5.394 13.611 1.00 78.38 104 MET A N 1
ATOM 841 C CA . MET A 1 104 ? 1.878 4.247 14.039 1.00 78.38 104 MET A CA 1
ATOM 842 C C . MET A 1 104 ? 2.401 3.632 15.346 1.00 78.38 104 MET A C 1
ATOM 844 O O . MET A 1 104 ? 1.624 3.404 16.271 1.00 78.38 104 MET A O 1
ATOM 848 N N . TYR A 1 105 ? 3.713 3.394 15.451 1.00 71.06 105 TYR A N 1
ATOM 849 C CA . TYR A 1 105 ? 4.314 2.752 16.625 1.00 71.06 105 TYR A CA 1
AT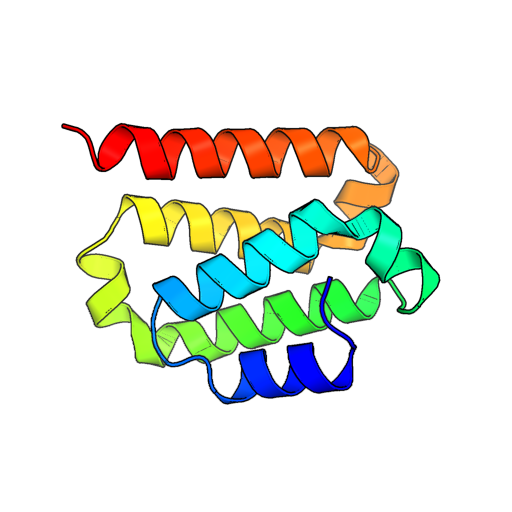OM 850 C C . TYR A 1 105 ? 4.350 3.665 17.853 1.00 71.06 105 TYR A C 1
ATOM 852 O O . TYR A 1 105 ? 4.059 3.210 18.957 1.00 71.06 105 TYR A O 1
ATOM 860 N N . SER A 1 106 ? 4.661 4.953 17.692 1.00 65.88 106 SER A N 1
ATOM 861 C CA . SER A 1 106 ? 4.692 5.899 18.821 1.00 65.88 106 SER A CA 1
ATOM 862 C C . SER A 1 106 ? 3.329 6.074 19.498 1.00 65.88 106 SER A C 1
ATOM 864 O O . SER A 1 106 ? 3.281 6.246 20.712 1.00 65.88 106 SER A O 1
ATOM 866 N N . SER A 1 107 ? 2.236 5.934 18.747 1.00 56.34 107 SER A N 1
ATOM 867 C CA . SER A 1 107 ? 0.863 6.047 19.261 1.00 56.34 107 SER A CA 1
ATOM 868 C C . SER A 1 107 ? 0.413 4.826 20.081 1.00 56.34 107 SER A C 1
ATOM 870 O O . SER A 1 107 ? -0.491 4.931 20.905 1.00 56.34 107 SER A O 1
ATOM 872 N N . THR A 1 108 ? 1.062 3.668 19.902 1.00 53.94 108 THR A N 1
ATOM 873 C CA . THR A 1 108 ? 0.753 2.428 20.648 1.00 53.94 108 THR A CA 1
ATOM 874 C C . THR A 1 108 ? 1.432 2.315 22.019 1.00 53.94 108 THR A C 1
ATOM 876 O O . THR A 1 108 ? 1.104 1.408 22.782 1.00 53.94 108 THR A O 1
ATOM 879 N N . VAL A 1 109 ? 2.368 3.214 22.352 1.00 49.53 109 VAL A N 1
ATOM 880 C CA . VAL A 1 109 ? 3.137 3.191 23.618 1.00 49.53 109 VAL A CA 1
ATOM 881 C C . VAL A 1 109 ? 2.656 4.281 24.597 1.00 49.53 109 VAL A C 1
ATOM 883 O O . VAL A 1 109 ? 3.301 4.535 25.614 1.00 49.53 109 VAL A O 1
ATOM 886 N N . SER A 1 110 ? 1.512 4.913 24.314 1.00 38.12 110 SER A N 1
ATOM 887 C CA . SER A 1 110 ? 0.909 6.000 25.107 1.00 38.12 110 SER A CA 1
ATOM 888 C C . SER A 1 110 ? -0.363 5.591 25.836 1.00 38.12 110 SER A C 1
ATOM 890 O O . SER A 1 110 ? -1.227 4.953 25.200 1.00 38.12 110 SER A O 1
#

Foldseek 3Di:
DDDPVVLVVLLVPDQELVSLLVSLLVCLLCVVVVVVPDPLVVLLVSLVSLVVNCVNHVVVCVVPVLSVVLSVVSSVCSNCVVVCCVPPNSVVSNVVSVVSVVSSVVVVVD

Sequence (110 aa):
MYSNVELNNLLHNANSLSDLLNIQTEVLQNAEEYLQIVSPDYFIFIGLHCRDTFPKILAEALNNMEGFQAFNQFTYILLNFEKYLSNAGIDYLSKTVKTIEEIMYSSTVS